Protein AF-A0A0S7EUM2-F1 (afdb_monomer_lite)

pLDDT: mean 89.75, std 7.65, range [54.56, 96.75]

InterPro domains:
  IPR014853 VWF/SSPO/Zonadhesin-like, cysteine-rich domain [PF08742] (2-26)
  IPR058753 Otogelin-like/Mucin, TIL domain [PF25962] (38-94)

Secondary structure (DSSP, 8-state):
-HHHHHHHHHHHTT------BTTBS---GGGGSPTT---EEEETT--PPPPBSS-TT----TTTTT--EEEE---TTS-EEETTTTEEE-GGGS------

Organism: NCBI:txid188132

Structure (mmCIF, N/CA/C/O backbone):
data_AF-A0A0S7EUM2-F1
#
_entry.id   AF-A0A0S7EUM2-F1
#
loop_
_atom_site.group_PDB
_atom_site.id
_atom_site.type_symbol
_atom_site.label_atom_id
_atom_site.label_alt_id
_atom_site.label_comp_id
_atom_site.label_asym_id
_atom_site.label_entity_id
_atom_site.label_seq_id
_atom_site.pdbx_PDB_ins_code
_atom_site.Cartn_x
_atom_site.Cartn_y
_atom_site.Cartn_z
_atom_site.occupancy
_atom_site.B_iso_or_equiv
_atom_site.auth_seq_id
_atom_site.auth_comp_id
_atom_site.auth_asym_id
_atom_site.auth_atom_id
_atom_site.pdbx_PDB_model_num
ATOM 1 N N . THR A 1 1 ? 11.723 -12.542 -7.781 1.00 78.25 1 THR A N 1
ATOM 2 C CA . THR A 1 1 ? 12.296 -11.230 -7.399 1.00 78.25 1 THR A CA 1
ATOM 3 C C . THR A 1 1 ? 12.831 -10.442 -8.590 1.00 78.25 1 THR A C 1
ATOM 5 O O . THR A 1 1 ? 12.601 -9.244 -8.612 1.00 78.25 1 THR A O 1
ATOM 8 N N . ALA A 1 2 ? 13.440 -11.055 -9.615 1.00 94.69 2 ALA A N 1
ATOM 9 C CA . ALA A 1 2 ? 13.916 -10.328 -10.808 1.00 94.69 2 ALA A CA 1
ATOM 10 C C . ALA A 1 2 ? 12.822 -9.529 -11.558 1.00 94.69 2 ALA A C 1
ATOM 12 O O . ALA A 1 2 ? 12.984 -8.335 -11.789 1.00 94.69 2 ALA A O 1
ATOM 13 N N . VAL A 1 3 ? 11.677 -10.152 -11.871 1.00 95.31 3 VAL A N 1
ATOM 14 C CA . VAL A 1 3 ? 10.563 -9.484 -12.582 1.00 95.31 3 VAL A CA 1
ATOM 15 C C . VAL A 1 3 ? 9.980 -8.323 -11.770 1.00 95.31 3 VAL A C 1
ATOM 17 O O . VAL A 1 3 ? 9.738 -7.254 -12.315 1.00 95.31 3 VAL A O 1
ATOM 20 N N . ALA A 1 4 ? 9.836 -8.497 -10.453 1.00 94.25 4 ALA A N 1
ATOM 21 C CA . ALA A 1 4 ? 9.357 -7.447 -9.552 1.00 94.25 4 ALA A CA 1
ATOM 22 C C . ALA A 1 4 ? 10.306 -6.234 -9.511 1.00 94.25 4 ALA A C 1
ATOM 24 O O . ALA A 1 4 ? 9.853 -5.093 -9.487 1.00 94.25 4 ALA A O 1
ATOM 25 N N . ALA A 1 5 ? 11.626 -6.459 -9.546 1.00 94.25 5 ALA A N 1
ATOM 26 C CA . ALA A 1 5 ? 12.606 -5.374 -9.599 1.00 94.25 5 ALA A CA 1
ATOM 27 C C . ALA A 1 5 ? 12.512 -4.577 -10.911 1.00 94.25 5 ALA A C 1
ATOM 29 O O . ALA A 1 5 ? 12.555 -3.347 -10.887 1.00 94.25 5 ALA A O 1
ATOM 30 N N . TYR A 1 6 ? 12.318 -5.265 -12.040 1.00 95.00 6 TYR A N 1
ATOM 31 C CA . TYR A 1 6 ? 12.067 -4.616 -13.328 1.00 95.00 6 TYR A CA 1
ATOM 32 C C . TYR A 1 6 ? 10.752 -3.821 -13.319 1.00 95.00 6 TYR A C 1
ATOM 34 O O . TYR A 1 6 ? 10.748 -2.640 -13.657 1.00 95.00 6 TYR A O 1
ATOM 42 N N . ALA A 1 7 ? 9.659 -4.422 -12.837 1.00 95.69 7 ALA A N 1
ATOM 43 C CA . ALA A 1 7 ? 8.364 -3.753 -12.715 1.00 95.69 7 ALA A CA 1
ATOM 44 C C . ALA A 1 7 ? 8.434 -2.499 -11.822 1.00 95.69 7 ALA A C 1
ATOM 46 O O . ALA A 1 7 ? 7.856 -1.469 -12.165 1.00 95.69 7 ALA A O 1
ATOM 47 N N . LYS A 1 8 ? 9.209 -2.539 -10.727 1.00 93.25 8 LYS A N 1
ATOM 48 C CA . LYS A 1 8 ? 9.479 -1.368 -9.876 1.00 93.25 8 LYS A CA 1
ATOM 49 C C . LYS A 1 8 ? 10.174 -0.240 -10.644 1.00 93.25 8 LYS A C 1
ATOM 51 O O . LYS A 1 8 ? 9.795 0.923 -10.493 1.00 93.25 8 LYS A O 1
ATOM 56 N N . ALA A 1 9 ? 11.181 -0.566 -11.454 1.00 93.75 9 ALA A N 1
ATOM 57 C CA . ALA A 1 9 ? 11.878 0.422 -12.274 1.00 93.75 9 ALA A CA 1
ATOM 58 C C . ALA A 1 9 ? 10.930 1.065 -13.301 1.00 93.75 9 ALA A C 1
ATOM 60 O O . ALA A 1 9 ? 10.907 2.288 -13.424 1.00 93.75 9 ALA A O 1
ATOM 61 N N . CYS A 1 10 ? 10.085 0.266 -13.961 1.00 94.75 10 CYS A N 1
ATOM 62 C CA . CYS A 1 10 ? 9.055 0.769 -14.872 1.00 94.75 10 CYS A CA 1
ATOM 63 C C . CYS A 1 10 ? 8.046 1.680 -14.161 1.00 94.75 10 CYS A C 1
ATOM 65 O O . CYS A 1 10 ? 7.800 2.787 -14.636 1.00 94.75 10 CYS A O 1
ATOM 67 N N . SER A 1 11 ? 7.530 1.265 -12.997 1.00 93.38 11 SER A N 1
ATOM 68 C CA . SER A 1 11 ? 6.586 2.064 -12.200 1.00 93.38 11 SER A CA 1
ATOM 69 C C . SER A 1 11 ? 7.181 3.424 -11.825 1.00 93.38 11 SER A C 1
ATOM 71 O O . SER A 1 11 ? 6.532 4.455 -11.989 1.00 93.38 11 SER A O 1
ATOM 73 N N . THR A 1 12 ? 8.454 3.440 -11.418 1.00 91.38 12 THR A N 1
ATOM 74 C CA . THR A 1 12 ? 9.191 4.671 -11.075 1.00 91.38 12 THR A CA 1
ATOM 75 C C . THR A 1 12 ? 9.394 5.583 -12.293 1.00 91.38 12 THR A C 1
ATOM 77 O O . THR A 1 12 ? 9.429 6.801 -12.154 1.00 91.38 12 THR A O 1
ATOM 80 N N . ALA A 1 13 ? 9.481 5.010 -13.495 1.00 93.19 13 ALA A N 1
ATOM 81 C CA . ALA A 1 13 ? 9.523 5.744 -14.760 1.00 93.19 13 ALA A CA 1
ATOM 82 C C . ALA A 1 13 ? 8.129 6.178 -15.270 1.00 93.19 13 ALA A C 1
ATOM 84 O O . ALA A 1 13 ? 8.023 6.708 -16.374 1.00 93.19 13 ALA A O 1
ATOM 85 N N . GLY A 1 14 ? 7.059 5.947 -14.499 1.00 91.75 14 GLY A N 1
ATOM 86 C CA . GLY A 1 14 ? 5.681 6.288 -14.868 1.00 91.75 14 GLY A CA 1
ATOM 87 C C . GLY A 1 14 ? 4.954 5.220 -15.694 1.00 91.75 14 GLY A C 1
ATOM 88 O O . GLY A 1 14 ? 3.823 5.446 -16.120 1.00 91.75 14 GLY A O 1
ATOM 89 N N . ALA A 1 15 ? 5.564 4.052 -15.908 1.00 94.44 15 ALA A N 1
ATOM 90 C CA . ALA A 1 15 ? 4.971 2.933 -16.635 1.00 94.44 15 ALA A CA 1
ATOM 91 C C . ALA A 1 15 ? 4.502 1.840 -15.664 1.00 94.44 15 ALA A C 1
ATOM 93 O O . ALA A 1 15 ? 5.292 1.034 -15.169 1.00 94.44 15 ALA A O 1
ATOM 94 N N . CYS A 1 16 ? 3.197 1.794 -15.402 1.00 94.88 16 CYS A N 1
ATOM 95 C CA . CYS A 1 16 ? 2.619 0.795 -14.512 1.00 94.88 16 CYS A CA 1
ATOM 96 C C . CYS A 1 16 ? 2.424 -0.558 -15.217 1.00 94.88 16 CYS A C 1
ATOM 98 O O . CYS A 1 16 ? 1.699 -0.644 -16.208 1.00 94.88 16 CYS A O 1
ATOM 100 N N . ILE A 1 17 ? 3.045 -1.624 -14.693 1.00 94.06 17 ILE A N 1
ATOM 101 C CA . ILE A 1 17 ? 2.981 -2.977 -15.265 1.00 94.06 17 ILE A CA 1
ATOM 102 C C . ILE A 1 17 ? 2.343 -3.941 -14.261 1.00 94.06 17 ILE A C 1
ATOM 104 O O . ILE A 1 17 ? 2.946 -4.289 -13.248 1.00 94.06 17 ILE A O 1
ATOM 108 N N . SER A 1 18 ? 1.148 -4.437 -14.586 1.00 95.38 18 SER A N 1
ATOM 109 C CA . SER A 1 18 ? 0.517 -5.548 -13.866 1.00 95.38 18 SER A CA 1
ATOM 110 C C . SER A 1 18 ? 0.932 -6.875 -14.501 1.00 95.38 18 SER A C 1
ATOM 112 O O . SER A 1 18 ? 0.416 -7.261 -15.548 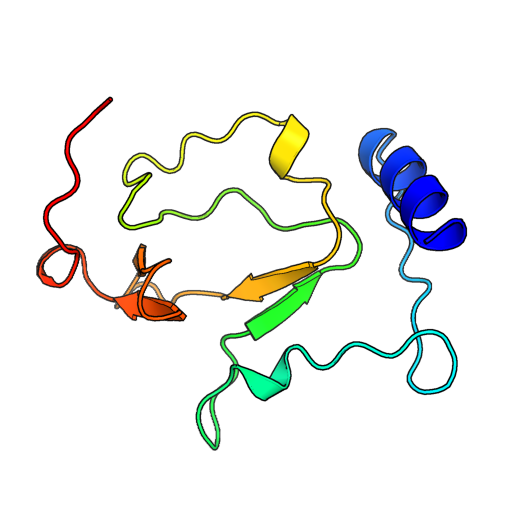1.00 95.38 18 SER A O 1
ATOM 114 N N . TRP A 1 19 ? 1.915 -7.548 -13.900 1.00 95.50 19 TRP A N 1
ATOM 115 C CA . TRP A 1 19 ? 2.542 -8.748 -14.473 1.00 95.50 19 TRP A CA 1
ATOM 116 C C . TRP A 1 19 ? 2.159 -10.054 -13.761 1.00 95.50 19 TRP A C 1
ATOM 118 O O . TRP A 1 19 ? 2.346 -11.139 -14.316 1.00 95.50 19 TRP A O 1
ATOM 128 N N . ARG A 1 20 ? 1.640 -9.973 -12.530 1.00 96.75 20 ARG A N 1
ATOM 129 C CA . ARG A 1 20 ? 1.220 -11.148 -11.756 1.00 96.75 20 ARG A CA 1
ATOM 130 C C . ARG A 1 20 ? -0.089 -11.715 -12.279 1.00 96.75 20 ARG A C 1
ATOM 132 O O . ARG A 1 20 ? -0.985 -10.984 -12.690 1.00 96.75 20 ARG A O 1
ATOM 139 N N . THR A 1 21 ? -0.223 -13.033 -12.195 1.00 95.88 21 THR A N 1
ATOM 140 C CA . THR A 1 21 ? -1.474 -13.749 -12.483 1.00 95.88 21 THR A CA 1
ATOM 141 C C . THR A 1 21 ? -1.655 -14.895 -11.483 1.00 95.88 21 THR A C 1
ATOM 143 O O . THR A 1 21 ? -0.687 -15.275 -10.821 1.00 95.88 21 THR A O 1
ATOM 146 N N . PRO A 1 22 ? -2.840 -15.530 -11.393 1.00 95.69 22 PRO A N 1
ATOM 147 C CA . PRO A 1 22 ? -3.033 -16.687 -10.511 1.00 95.69 22 PRO A CA 1
ATOM 148 C C . PRO A 1 22 ? -2.063 -17.852 -10.772 1.00 95.69 22 PRO A C 1
ATOM 150 O O . PRO A 1 22 ? -1.805 -18.650 -9.878 1.00 95.69 22 PRO A O 1
ATOM 153 N N . LYS A 1 23 ? -1.510 -17.949 -11.990 1.00 96.31 23 LYS A N 1
ATOM 154 C CA . LYS A 1 23 ? -0.544 -18.989 -12.383 1.00 96.31 23 LYS A CA 1
ATOM 155 C C . LYS A 1 23 ? 0.914 -18.521 -12.332 1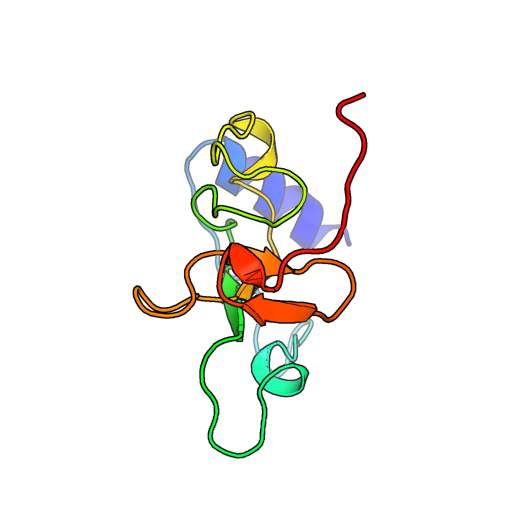.00 96.31 23 LYS A C 1
ATOM 157 O O . LYS A 1 23 ? 1.811 -19.356 -12.322 1.00 96.31 23 LYS A O 1
ATOM 162 N N . LEU A 1 24 ? 1.160 -17.209 -12.317 1.00 94.94 24 LEU A N 1
ATOM 163 C CA . LEU A 1 24 ? 2.497 -16.615 -12.355 1.00 94.94 24 LEU A CA 1
ATOM 164 C C . LEU A 1 24 ? 2.684 -15.670 -11.171 1.00 94.94 24 LEU A C 1
ATOM 166 O O . LEU A 1 24 ? 2.167 -14.553 -11.176 1.00 94.94 24 LEU A O 1
ATOM 170 N N . CYS A 1 25 ? 3.463 -16.122 -10.186 1.00 95.88 25 CYS A N 1
ATOM 171 C CA . CYS A 1 25 ? 3.760 -15.386 -8.955 1.00 95.88 25 CYS A CA 1
ATOM 172 C C . CYS A 1 25 ? 2.494 -14.801 -8.289 1.00 95.88 25 CYS A C 1
ATOM 174 O O . CYS A 1 25 ? 2.411 -13.575 -8.141 1.00 95.88 25 CYS A O 1
ATOM 176 N N . PRO A 1 26 ? 1.522 -15.646 -7.893 1.00 95.56 26 PRO A N 1
ATOM 177 C CA . PRO A 1 26 ? 0.276 -15.181 -7.291 1.00 95.56 26 PRO A CA 1
ATOM 178 C C . PRO A 1 26 ? 0.531 -14.374 -6.013 1.00 95.56 26 PRO A C 1
ATOM 180 O O . PRO A 1 26 ? 1.548 -14.544 -5.335 1.00 95.56 26 PRO A O 1
ATOM 183 N N . ILE A 1 27 ? -0.405 -13.483 -5.701 1.00 94.50 27 ILE A N 1
ATOM 184 C CA . ILE A 1 27 ? -0.426 -12.677 -4.481 1.00 94.50 27 ILE A CA 1
ATOM 185 C C . ILE A 1 27 ? -1.847 -12.698 -3.915 1.00 94.50 27 ILE A C 1
ATOM 187 O O . ILE A 1 27 ? -2.810 -12.627 -4.675 1.00 94.50 27 ILE A O 1
ATOM 191 N N . PHE A 1 28 ? -1.964 -12.812 -2.594 1.00 94.06 28 PHE A N 1
ATOM 192 C CA . PHE A 1 28 ? -3.233 -13.015 -1.890 1.00 94.06 28 PHE A CA 1
ATOM 193 C C . PHE A 1 28 ? -3.481 -11.851 -0.929 1.00 94.06 28 PHE A C 1
ATOM 195 O O . PHE A 1 28 ? -3.294 -11.970 0.277 1.00 94.06 28 PHE A O 1
ATOM 202 N N . CYS A 1 29 ? -3.817 -10.678 -1.472 1.00 94.88 29 CYS A N 1
ATOM 203 C CA . CYS A 1 29 ? -4.091 -9.495 -0.646 1.00 94.88 29 CYS A CA 1
ATOM 204 C C . CYS A 1 29 ? -5.432 -9.587 0.094 1.00 94.88 29 CYS A C 1
ATOM 206 O O . CYS A 1 29 ? -5.615 -8.949 1.123 1.00 94.88 29 CYS A O 1
ATOM 208 N N . ASP A 1 30 ? -6.351 -10.399 -0.419 1.00 92.00 30 ASP A N 1
ATOM 209 C CA . ASP A 1 30 ? -7.644 -10.697 0.187 1.00 92.00 30 ASP A CA 1
ATOM 210 C C . ASP A 1 30 ? -7.537 -11.467 1.506 1.00 92.00 30 ASP A C 1
ATOM 212 O O . ASP A 1 30 ? -8.449 -11.387 2.320 1.00 92.00 30 ASP A O 1
ATOM 216 N N . TYR A 1 31 ? -6.409 -12.132 1.760 1.00 92.00 31 TYR A N 1
ATOM 217 C CA . TYR A 1 31 ? -6.110 -12.777 3.039 1.00 92.00 31 TYR A CA 1
ATOM 218 C C . TYR A 1 31 ? -6.258 -11.831 4.243 1.00 92.00 31 TYR A C 1
ATOM 220 O O . TYR A 1 31 ? -6.652 -12.257 5.325 1.00 92.00 31 TYR A O 1
ATOM 228 N N . TYR A 1 32 ? -5.957 -10.543 4.058 1.00 90.38 32 TYR A N 1
ATOM 229 C CA . TYR A 1 32 ? -6.051 -9.537 5.116 1.00 90.38 32 TYR A CA 1
ATOM 230 C C . TYR A 1 32 ? -7.468 -8.983 5.306 1.00 90.38 32 TYR A C 1
ATOM 232 O O . TYR A 1 32 ? -7.728 -8.268 6.275 1.00 90.38 32 TYR A O 1
ATOM 240 N N . ASN A 1 33 ? -8.398 -9.295 4.402 1.00 90.69 33 ASN A N 1
ATOM 241 C CA . ASN A 1 33 ? -9.781 -8.879 4.556 1.00 90.69 33 ASN A CA 1
ATOM 242 C C . ASN A 1 33 ? -10.474 -9.718 5.629 1.00 90.69 33 ASN A C 1
ATOM 244 O O . ASN A 1 33 ? -10.353 -10.940 5.685 1.00 90.69 33 ASN A O 1
ATOM 248 N N . SER A 1 34 ? -11.276 -9.050 6.458 1.00 87.44 34 SER A N 1
ATOM 249 C CA . SER A 1 34 ? -12.260 -9.755 7.284 1.00 87.44 34 SER A CA 1
ATOM 250 C C . SER A 1 34 ? -13.262 -10.496 6.384 1.00 87.44 34 SER A C 1
ATOM 252 O O . SER A 1 34 ? -13.440 -10.097 5.232 1.00 87.44 34 SER A O 1
ATOM 254 N N . PRO A 1 35 ? -13.958 -11.542 6.864 1.00 87.75 35 PRO A N 1
ATOM 255 C CA . PRO A 1 35 ? -14.987 -12.218 6.073 1.00 87.75 35 PRO A CA 1
ATOM 256 C C . PRO A 1 35 ? -16.031 -11.224 5.537 1.00 87.75 35 PRO A C 1
ATOM 258 O O . PRO A 1 35 ? -16.679 -10.526 6.313 1.00 87.75 35 PRO A O 1
ATOM 261 N N . GLY A 1 36 ? -16.166 -11.131 4.210 1.00 83.75 36 GLY A N 1
ATOM 262 C CA . GLY A 1 36 ? -17.037 -10.151 3.538 1.00 83.75 36 GLY A CA 1
ATOM 263 C C . GLY A 1 36 ? -16.465 -8.728 3.419 1.00 83.75 36 GLY A C 1
ATOM 264 O O . GLY A 1 36 ? -17.136 -7.846 2.888 1.00 83.75 36 GLY A O 1
ATOM 265 N N . GLY A 1 37 ? -15.241 -8.497 3.893 1.00 85.00 37 GLY A N 1
ATOM 266 C CA . GLY A 1 37 ? -14.500 -7.246 3.762 1.00 85.00 37 GLY A CA 1
ATOM 267 C C . GLY A 1 37 ? -13.813 -7.098 2.402 1.00 85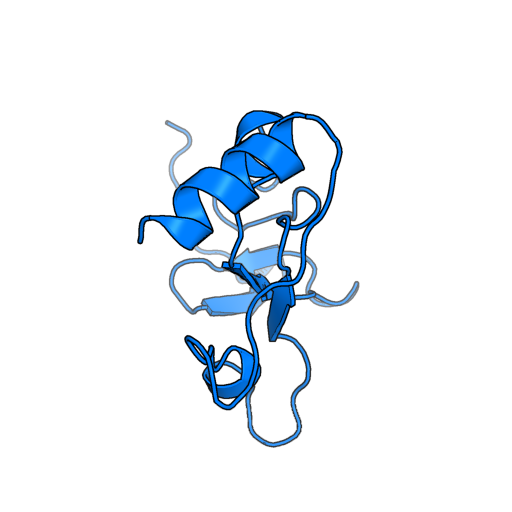.00 37 GLY A C 1
ATOM 268 O O . GLY A 1 37 ? -13.555 -8.074 1.699 1.00 85.00 37 GLY A O 1
ATOM 269 N N . CYS A 1 38 ? -13.510 -5.854 2.040 1.00 87.38 38 CYS A N 1
ATOM 270 C CA . CYS A 1 38 ? -12.924 -5.471 0.754 1.00 87.38 38 CYS A CA 1
ATOM 271 C C . CYS A 1 38 ? -11.995 -4.261 0.953 1.00 87.38 38 CYS A C 1
ATOM 273 O O . CYS A 1 38 ? -12.109 -3.249 0.274 1.00 87.38 38 CYS A O 1
ATOM 275 N N . GLU A 1 39 ? -11.166 -4.310 1.993 1.00 91.50 39 GLU A N 1
ATOM 276 C CA . GLU A 1 39 ? -10.280 -3.204 2.363 1.00 91.50 39 GLU A CA 1
ATOM 277 C C . GLU A 1 39 ? -8.925 -3.362 1.672 1.00 91.50 39 GLU A C 1
ATOM 279 O O . GLU A 1 39 ? -8.390 -2.411 1.114 1.00 91.50 39 GLU A O 1
ATOM 284 N N . TRP A 1 40 ? -8.373 -4.570 1.662 1.00 94.38 40 TRP A N 1
ATOM 285 C CA . TRP A 1 40 ? -7.055 -4.869 1.132 1.00 94.38 40 TRP A CA 1
ATOM 286 C C . TRP A 1 40 ? -7.097 -5.246 -0.339 1.00 94.38 40 TRP A C 1
ATOM 288 O O . TRP A 1 40 ? -7.772 -6.194 -0.751 1.00 94.38 40 TRP A O 1
ATOM 298 N N . HIS A 1 41 ? -6.295 -4.532 -1.124 1.00 94.12 41 HIS A N 1
ATOM 299 C CA . HIS A 1 41 ? -6.212 -4.716 -2.563 1.00 94.12 41 HIS A CA 1
ATOM 300 C C . HIS A 1 41 ? -4.773 -4.781 -3.046 1.00 94.12 41 HIS A C 1
ATOM 302 O O . HIS A 1 41 ? -3.894 -4.063 -2.570 1.00 94.12 41 HIS A O 1
ATOM 308 N N . TYR A 1 42 ? -4.551 -5.611 -4.062 1.00 95.31 42 TYR A N 1
ATOM 309 C CA . TYR A 1 42 ? -3.297 -5.613 -4.798 1.00 95.31 42 TYR A CA 1
ATOM 310 C C . TYR A 1 42 ? -3.161 -4.327 -5.615 1.00 95.31 42 TYR A C 1
ATOM 312 O O . TYR A 1 42 ? -4.051 -3.973 -6.393 1.00 95.31 42 TYR A O 1
ATOM 320 N N . LYS A 1 43 ? -2.025 -3.648 -5.459 1.00 95.44 43 LYS A N 1
ATOM 321 C CA . LYS A 1 43 ? -1.630 -2.498 -6.267 1.00 95.44 43 LYS A CA 1
ATOM 322 C C . LYS A 1 43 ? -0.282 -2.804 -6.934 1.00 95.44 43 LYS A C 1
ATOM 324 O O . LYS A 1 43 ? 0.748 -2.794 -6.255 1.00 95.44 43 LYS A O 1
ATOM 329 N N . PRO A 1 44 ? -0.256 -3.059 -8.257 1.00 95.00 44 PRO A N 1
ATOM 330 C CA . PRO A 1 44 ? 0.958 -3.475 -8.968 1.00 95.00 44 PRO A CA 1
ATOM 331 C C . PRO A 1 44 ? 2.050 -2.399 -8.990 1.00 95.00 44 PRO A C 1
ATOM 333 O O . PRO A 1 44 ? 3.216 -2.700 -9.219 1.00 95.00 44 PRO A O 1
ATOM 336 N N . CYS A 1 45 ? 1.669 -1.145 -8.756 1.00 93.69 45 CYS A N 1
ATOM 337 C CA . CYS A 1 45 ? 2.526 0.024 -8.922 1.00 93.69 45 CYS A CA 1
ATOM 338 C C . CYS A 1 45 ? 2.526 0.919 -7.682 1.00 93.69 45 CYS A C 1
ATOM 340 O O . CYS A 1 45 ? 2.984 2.049 -7.770 1.00 93.69 45 CYS A O 1
ATOM 342 N N . GLY A 1 46 ? 2.021 0.407 -6.556 1.00 91.56 46 GLY A N 1
ATOM 343 C CA . GLY A 1 46 ? 1.837 1.146 -5.313 1.00 91.56 46 GLY A CA 1
ATOM 344 C C . GLY A 1 46 ? 0.518 1.894 -5.212 1.00 91.56 46 GLY A C 1
ATOM 345 O O . GLY A 1 46 ? -0.336 1.832 -6.100 1.00 91.56 46 GLY A O 1
ATOM 346 N N . ALA A 1 47 ? 0.332 2.523 -4.060 1.00 89.62 47 ALA A N 1
ATOM 347 C CA . ALA A 1 47 ? -0.848 3.293 -3.713 1.00 89.62 47 ALA A CA 1
ATOM 348 C C . ALA A 1 47 ? -0.455 4.733 -3.387 1.00 89.62 47 ALA A C 1
ATOM 350 O O . ALA A 1 47 ? 0.690 5.016 -3.015 1.00 89.62 47 ALA A O 1
ATOM 351 N N . ASP A 1 48 ? -1.435 5.626 -3.490 1.00 86.31 48 ASP A N 1
ATOM 352 C CA . ASP A 1 48 ? -1.299 6.980 -2.975 1.00 86.31 48 ASP A CA 1
ATOM 353 C C . ASP A 1 48 ? -0.985 6.952 -1.477 1.00 86.31 48 ASP A C 1
ATOM 355 O O . ASP A 1 48 ? -1.350 6.017 -0.756 1.00 86.31 48 ASP A O 1
ATOM 359 N N . CYS A 1 49 ? -0.286 7.987 -1.009 1.00 86.19 49 CYS A N 1
ATOM 360 C CA . CYS A 1 49 ? 0.053 8.105 0.402 1.00 86.19 49 CYS A CA 1
ATOM 361 C C . CYS A 1 49 ? -1.227 8.125 1.243 1.00 86.19 49 CYS A C 1
ATOM 363 O O . CYS A 1 49 ? -2.050 9.035 1.129 1.00 86.19 49 CYS A O 1
ATOM 365 N N . MET A 1 50 ? -1.384 7.109 2.086 1.00 88.50 50 MET A N 1
ATOM 366 C CA . MET A 1 50 ? -2.476 7.024 3.043 1.00 88.50 50 MET A CA 1
ATOM 367 C C . MET A 1 50 ? -2.048 7.595 4.388 1.00 88.50 50 MET A C 1
ATOM 369 O O . MET A 1 50 ? -0.866 7.595 4.736 1.00 88.50 50 MET A O 1
ATOM 373 N N . LYS A 1 51 ? -3.030 8.049 5.162 1.00 91.69 51 LYS A N 1
ATOM 374 C CA . LYS A 1 51 ? -2.804 8.398 6.559 1.00 91.69 51 LYS A CA 1
ATOM 375 C C . LYS A 1 51 ? -2.676 7.121 7.366 1.00 91.69 51 LYS A C 1
ATOM 377 O O . LYS A 1 51 ? -3.517 6.227 7.259 1.00 91.69 51 LYS A O 1
ATOM 382 N N . THR A 1 52 ? -1.647 7.060 8.187 1.00 92.62 52 THR A N 1
ATOM 383 C CA . THR A 1 52 ? -1.451 5.957 9.121 1.00 92.62 52 THR A CA 1
ATOM 384 C C . THR A 1 52 ? -1.384 6.495 10.541 1.00 92.62 52 THR A C 1
ATOM 386 O O . THR A 1 52 ? -1.261 7.708 10.732 1.00 92.62 52 THR A O 1
ATOM 389 N N . CYS A 1 53 ? -1.483 5.628 11.545 1.00 93.00 53 CYS A N 1
ATOM 390 C CA . CYS A 1 53 ? -1.359 6.085 12.925 1.00 93.00 53 CYS A CA 1
ATOM 391 C C . CYS A 1 53 ? 0.055 6.616 13.227 1.00 93.00 53 CYS A C 1
ATOM 393 O O . CYS A 1 53 ? 0.190 7.548 14.018 1.00 93.00 53 CYS A O 1
ATOM 395 N N . ARG A 1 54 ? 1.092 6.108 12.540 1.00 90.75 54 ARG A N 1
ATOM 396 C CA . ARG A 1 54 ? 2.470 6.632 12.640 1.00 90.75 54 ARG A CA 1
ATOM 397 C C . ARG A 1 54 ? 2.759 7.814 11.711 1.00 90.75 54 ARG A C 1
ATOM 399 O O . ARG A 1 54 ? 3.724 8.536 11.931 1.00 90.75 54 ARG A O 1
ATOM 406 N N . ASN A 1 55 ? 1.942 8.028 10.678 1.00 90.25 55 ASN A N 1
ATOM 407 C CA . ASN A 1 55 ? 2.024 9.182 9.779 1.00 90.25 55 ASN A CA 1
ATOM 408 C C . ASN A 1 55 ? 0.645 9.845 9.604 1.00 90.25 55 ASN A C 1
ATOM 410 O O . ASN A 1 55 ? 0.003 9.707 8.551 1.00 90.25 55 ASN A O 1
ATOM 414 N N . PRO A 1 56 ? 0.183 10.603 10.614 1.00 89.19 56 PRO A N 1
ATOM 415 C CA . PRO A 1 56 ? -1.152 11.204 10.614 1.00 89.19 56 PRO A CA 1
ATOM 416 C C . PRO A 1 56 ? -1.313 12.278 9.537 1.00 89.19 56 PRO A C 1
ATOM 418 O O . PRO A 1 56 ? -2.392 12.470 8.965 1.00 89.19 56 PRO A O 1
ATOM 421 N N . SER A 1 57 ? -0.212 12.971 9.245 1.00 86.44 57 SER A N 1
ATOM 422 C CA . SER A 1 57 ? -0.124 14.021 8.234 1.00 86.44 57 SER A CA 1
ATOM 423 C C . SER A 1 57 ? -0.312 13.483 6.816 1.00 86.44 57 SER A C 1
ATOM 425 O O . SER A 1 57 ? -0.643 14.257 5.920 1.00 86.44 57 SER A O 1
ATOM 427 N N . GLY A 1 58 ? -0.113 12.176 6.592 1.00 85.06 58 GLY A N 1
ATOM 428 C CA . GLY A 1 58 ? -0.140 11.590 5.251 1.00 85.06 58 GLY A CA 1
ATOM 429 C C . GLY A 1 58 ? 0.920 12.212 4.338 1.00 85.06 58 GLY A C 1
ATOM 430 O O . GLY A 1 58 ? 0.689 12.394 3.144 1.00 85.06 58 GLY A O 1
ATOM 431 N N . SER A 1 59 ? 2.068 12.598 4.904 1.00 84.81 59 SER A N 1
ATOM 432 C CA . SER A 1 59 ? 3.192 13.132 4.138 1.00 84.81 59 SER A CA 1
ATOM 433 C C . SER A 1 59 ? 4.152 11.989 3.838 1.00 84.81 59 SER A C 1
ATOM 435 O O . SER A 1 59 ? 4.863 11.523 4.726 1.00 84.81 59 SER A O 1
ATOM 437 N N . CYS A 1 60 ? 4.136 11.482 2.605 1.00 81.44 60 CYS A N 1
ATOM 438 C CA . CYS A 1 60 ? 5.051 10.432 2.162 1.00 81.44 60 CYS A CA 1
ATOM 439 C C . CYS A 1 60 ? 6.037 10.974 1.131 1.00 81.44 60 CYS A C 1
ATOM 441 O O . CYS A 1 60 ? 5.686 11.755 0.244 1.00 81.44 60 CYS A O 1
ATOM 443 N N . THR A 1 61 ? 7.264 10.461 1.164 1.00 77.75 61 THR A N 1
ATOM 444 C CA . THR A 1 61 ? 8.217 10.654 0.071 1.00 77.75 61 THR A CA 1
ATOM 445 C C . THR A 1 61 ? 7.704 9.957 -1.194 1.00 77.75 61 THR A C 1
ATOM 447 O O . THR A 1 61 ? 7.281 8.801 -1.138 1.00 77.75 61 THR A O 1
ATOM 450 N N . LYS A 1 62 ? 7.831 10.605 -2.363 1.00 70.25 62 LYS A N 1
ATOM 451 C CA . LYS A 1 62 ? 7.465 10.033 -3.682 1.00 70.25 62 LYS A CA 1
ATOM 452 C C . LYS A 1 62 ? 8.119 8.676 -3.992 1.00 70.25 62 LYS A C 1
ATOM 454 O O . LYS A 1 62 ? 7.652 7.944 -4.849 1.00 70.25 62 LYS A O 1
ATOM 459 N N . LEU A 1 63 ? 9.197 8.316 -3.297 1.00 65.12 63 LEU A N 1
ATOM 460 C CA . LEU A 1 63 ? 9.845 7.008 -3.432 1.00 65.12 63 LEU A CA 1
ATOM 461 C C . LEU A 1 63 ? 8.978 5.833 -2.947 1.00 65.12 63 LEU A C 1
ATOM 463 O O . LEU A 1 63 ? 9.199 4.705 -3.384 1.00 65.12 63 LEU A O 1
ATOM 467 N N . ILE A 1 64 ? 8.011 6.076 -2.059 1.00 70.50 64 ILE A N 1
ATOM 468 C CA . ILE A 1 64 ? 7.200 5.020 -1.433 1.00 70.50 64 ILE A CA 1
ATOM 469 C C . ILE A 1 64 ? 5.958 4.692 -2.279 1.00 70.50 64 ILE A C 1
ATOM 471 O O . ILE A 1 64 ? 5.473 3.564 -2.253 1.00 70.50 64 ILE A O 1
ATOM 475 N N . THR A 1 65 ? 5.483 5.635 -3.098 1.00 77.19 65 THR A N 1
ATOM 476 C CA . THR A 1 65 ? 4.227 5.503 -3.857 1.00 77.19 65 THR A CA 1
ATOM 477 C C . THR A 1 65 ? 4.315 4.549 -5.047 1.00 77.19 65 THR A C 1
ATOM 479 O O . THR A 1 65 ? 3.283 4.128 -5.548 1.00 77.19 65 THR A O 1
ATOM 482 N N . HIS A 1 66 ? 5.522 4.181 -5.493 1.00 84.88 66 HIS A N 1
ATOM 483 C CA . HIS A 1 66 ? 5.741 3.320 -6.667 1.00 84.88 66 HIS A CA 1
ATOM 484 C C . HIS A 1 66 ? 5.975 1.838 -6.335 1.00 84.88 66 HIS A C 1
ATOM 486 O O . HIS A 1 66 ? 6.354 1.053 -7.214 1.00 84.88 66 HIS A O 1
ATOM 492 N N . LEU A 1 67 ? 5.817 1.448 -5.068 1.00 90.44 67 LEU A N 1
ATOM 493 C CA . LEU A 1 67 ? 6.144 0.107 -4.599 1.00 90.44 67 LEU A CA 1
ATOM 494 C C . LEU A 1 67 ? 4.975 -0.864 -4.803 1.00 90.44 67 LEU A C 1
ATOM 496 O O . LEU A 1 67 ? 3.886 -0.658 -4.295 1.00 90.44 67 LEU A O 1
ATOM 500 N N . GLU A 1 68 ? 5.206 -1.960 -5.518 1.00 94.88 68 GLU A N 1
ATOM 501 C CA . GLU A 1 68 ? 4.222 -3.035 -5.662 1.00 94.88 68 GLU A CA 1
ATOM 502 C C . GLU A 1 68 ? 3.861 -3.665 -4.301 1.00 94.88 68 GLU A C 1
ATOM 504 O O . GLU A 1 68 ? 4.757 -4.049 -3.545 1.00 94.88 68 GLU A O 1
ATOM 509 N N . GLY A 1 69 ? 2.566 -3.857 -4.013 1.00 93.75 69 GLY A N 1
ATOM 510 C CA . GLY A 1 69 ? 2.145 -4.476 -2.752 1.00 93.75 69 GLY A CA 1
ATOM 511 C C . GLY A 1 69 ? 0.637 -4.612 -2.550 1.00 93.75 69 GLY A C 1
ATOM 512 O O . GLY A 1 69 ? -0.164 -4.343 -3.447 1.00 93.75 69 GLY A O 1
ATOM 513 N N . CYS A 1 70 ? 0.261 -5.057 -1.350 1.00 94.62 70 CYS A N 1
ATOM 514 C CA . CYS A 1 70 ? -1.114 -5.046 -0.862 1.00 94.62 70 CYS A CA 1
ATOM 515 C C . CYS A 1 70 ? -1.320 -3.791 -0.018 1.00 94.62 70 CYS A C 1
ATOM 517 O O . CYS A 1 70 ? -0.556 -3.557 0.915 1.00 94.62 70 CYS A O 1
ATOM 519 N N . TYR A 1 71 ? -2.345 -3.011 -0.338 1.00 94.00 71 TYR A N 1
ATOM 520 C CA . TYR A 1 71 ? -2.637 -1.760 0.350 1.00 94.00 71 TYR A CA 1
ATOM 521 C C . TYR A 1 71 ? -4.095 -1.747 0.814 1.00 94.00 71 TYR A C 1
ATOM 523 O O . TYR A 1 71 ? -4.971 -2.123 0.024 1.00 94.00 71 TYR A O 1
ATOM 531 N N . PRO A 1 72 ? -4.367 -1.325 2.060 1.00 93.69 72 PRO A N 1
ATOM 532 C CA . PRO A 1 72 ? -5.721 -1.124 2.542 1.00 93.69 72 PRO A CA 1
ATOM 533 C C . PRO A 1 72 ? -6.318 0.154 1.940 1.00 93.69 72 PRO A C 1
ATOM 535 O O . PRO A 1 72 ? -5.627 1.150 1.720 1.00 93.69 72 PRO A O 1
ATOM 538 N N . GLN A 1 73 ? -7.623 0.139 1.704 1.00 91.69 73 GLN A N 1
ATOM 539 C CA . GLN A 1 73 ? -8.413 1.293 1.311 1.00 91.69 73 GLN A CA 1
ATOM 540 C C . GLN A 1 73 ? -9.353 1.656 2.460 1.00 91.69 73 GLN A C 1
ATOM 542 O O . GLN A 1 73 ? -10.473 1.157 2.564 1.00 91.69 73 GLN A O 1
ATOM 547 N N . CYS A 1 74 ? -8.869 2.531 3.338 1.00 91.44 74 CYS A N 1
ATOM 548 C CA . CYS A 1 74 ? -9.620 2.976 4.501 1.00 91.44 74 CYS A CA 1
ATOM 549 C C . CYS A 1 74 ? -10.784 3.905 4.120 1.00 91.44 74 CYS A C 1
ATOM 551 O O . CYS A 1 74 ? -10.681 4.746 3.227 1.00 91.44 74 CYS A O 1
ATOM 553 N N . SER A 1 75 ? -11.913 3.743 4.811 1.00 91.50 75 SER A N 1
ATOM 554 C CA . SER A 1 75 ? -13.115 4.559 4.605 1.00 91.50 75 SER A CA 1
ATOM 555 C C . SER A 1 75 ? 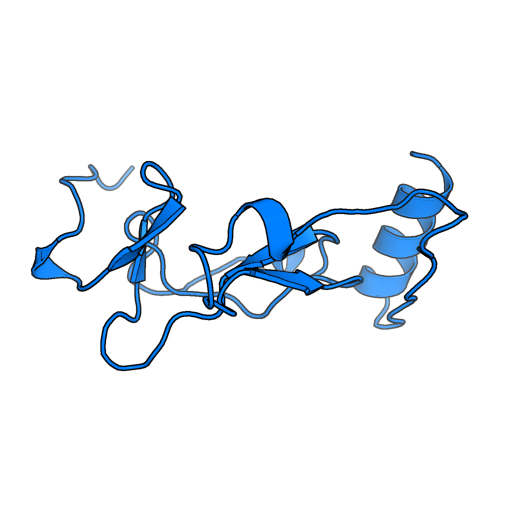-13.006 5.921 5.295 1.00 91.50 75 SER A C 1
ATOM 557 O O . SER A 1 75 ? -12.245 6.095 6.244 1.00 91.50 75 SER A O 1
ATOM 559 N N . HIS A 1 76 ? -13.839 6.885 4.896 1.00 89.56 76 HIS A N 1
ATOM 560 C CA . HIS A 1 76 ? -13.885 8.204 5.544 1.00 89.56 76 HIS A CA 1
ATOM 561 C C . HIS A 1 76 ? -14.237 8.147 7.039 1.00 89.56 76 HIS A C 1
ATOM 563 O O . HIS A 1 76 ? -13.832 9.025 7.793 1.00 89.56 76 HIS A O 1
ATOM 569 N N . THR A 1 77 ? -14.968 7.116 7.476 1.00 90.88 77 THR A N 1
ATOM 570 C CA . THR A 1 77 ? -15.343 6.913 8.884 1.00 90.88 77 THR A CA 1
ATOM 571 C C . THR A 1 77 ? -14.242 6.309 9.745 1.00 90.88 77 THR A C 1
ATOM 573 O O . THR A 1 77 ? -14.406 6.282 10.958 1.00 90.88 77 THR A O 1
ATOM 576 N N . LYS A 1 78 ? -13.192 5.750 9.131 1.00 93.44 78 LYS A N 1
ATOM 577 C CA . LYS A 1 78 ? -12.015 5.173 9.794 1.00 93.44 78 LYS A CA 1
ATOM 578 C C . LYS A 1 78 ? -10.785 5.417 8.912 1.00 93.44 78 LYS A C 1
ATOM 580 O O . LYS A 1 78 ? -10.326 4.484 8.258 1.00 93.44 78 LYS A O 1
ATOM 585 N N . PRO A 1 79 ? -10.321 6.671 8.791 1.00 93.06 79 PRO A N 1
ATOM 586 C CA . PRO A 1 79 ? -9.408 7.068 7.721 1.00 93.06 79 PRO A CA 1
ATOM 587 C C . PRO A 1 79 ? -7.931 6.755 7.994 1.00 93.06 79 PRO A C 1
ATOM 589 O O . PRO A 1 79 ? -7.114 6.961 7.099 1.00 93.06 79 PRO A O 1
ATOM 592 N N . PHE A 1 80 ? -7.577 6.299 9.198 1.00 93.62 80 PHE A N 1
ATOM 593 C CA . PHE A 1 80 ? -6.196 6.001 9.571 1.00 93.62 80 PHE A CA 1
ATOM 594 C C . PHE A 1 80 ? -5.953 4.502 9.509 1.00 93.62 80 PHE A C 1
ATOM 596 O O . PHE A 1 80 ? -6.722 3.719 10.065 1.00 93.62 80 PHE A O 1
ATOM 603 N N . PHE A 1 81 ? -4.880 4.101 8.840 1.00 93.94 81 PHE A N 1
ATOM 604 C CA . PHE A 1 81 ? -4.411 2.728 8.899 1.00 93.94 81 PHE A CA 1
ATOM 605 C C . PHE A 1 81 ? -3.502 2.534 10.116 1.00 93.94 81 PHE A C 1
ATOM 607 O O . PHE A 1 81 ? -2.487 3.214 10.238 1.00 93.94 81 PHE A O 1
ATOM 614 N N . ASP A 1 82 ? -3.868 1.619 11.006 1.00 93.50 82 ASP A N 1
ATOM 615 C CA . ASP A 1 82 ? -3.021 1.174 12.108 1.00 93.50 82 ASP A CA 1
ATOM 616 C C . ASP A 1 82 ? -2.104 0.052 11.608 1.00 93.50 82 ASP A C 1
ATOM 618 O O . ASP A 1 82 ? -2.552 -1.060 11.300 1.00 93.50 82 ASP A O 1
ATOM 622 N N . GLU A 1 83 ? -0.813 0.365 11.504 1.00 92.44 83 GLU A N 1
ATOM 623 C CA . GLU A 1 83 ? 0.202 -0.554 10.995 1.00 92.44 83 GLU A CA 1
ATOM 624 C C . GLU A 1 83 ? 0.458 -1.760 11.907 1.00 92.44 83 GLU A C 1
ATOM 626 O O . GLU A 1 83 ? 0.902 -2.797 11.411 1.00 92.44 83 GLU A O 1
ATOM 631 N N . ASP A 1 84 ? 0.177 -1.648 13.208 1.00 90.81 84 ASP A N 1
ATOM 632 C CA . ASP A 1 84 ? 0.427 -2.708 14.186 1.00 90.81 84 ASP A CA 1
ATOM 633 C C . ASP A 1 84 ? -0.725 -3.719 14.215 1.00 90.81 84 ASP A C 1
ATOM 635 O O . ASP A 1 84 ? -0.498 -4.932 14.269 1.00 90.81 84 ASP A O 1
ATOM 639 N N . THR A 1 85 ? -1.971 -3.242 14.134 1.00 90.94 85 THR A N 1
ATOM 640 C CA . THR A 1 85 ? -3.157 -4.120 14.114 1.00 90.94 85 THR A CA 1
ATOM 641 C C . THR A 1 85 ? -3.613 -4.516 12.711 1.00 90.94 85 THR A C 1
ATOM 643 O O . THR A 1 85 ? -4.477 -5.389 12.576 1.00 90.94 85 THR A O 1
ATOM 646 N N . MET A 1 86 ? -3.030 -3.908 11.672 1.00 90.81 86 MET A N 1
ATOM 647 C CA . MET A 1 86 ? -3.384 -4.086 10.261 1.00 90.81 86 MET A CA 1
ATOM 648 C C . MET A 1 86 ? -4.856 -3.766 9.951 1.00 90.81 86 MET A C 1
ATOM 650 O O . MET A 1 86 ? -5.494 -4.449 9.142 1.00 90.81 86 MET A O 1
ATOM 654 N N . LYS A 1 87 ? -5.412 -2.724 10.581 1.00 91.56 87 LYS A N 1
ATOM 655 C CA . LYS A 1 87 ? -6.823 -2.328 10.434 1.00 91.56 87 LYS A CA 1
ATOM 656 C C . LYS A 1 87 ? -6.988 -0.834 10.203 1.00 91.56 87 LYS A C 1
ATOM 658 O O . LYS A 1 87 ? -6.211 -0.020 10.685 1.00 91.56 87 LYS A O 1
ATOM 663 N N . CYS A 1 88 ? -8.061 -0.474 9.509 1.00 92.50 88 CYS A N 1
ATOM 664 C CA . CYS A 1 88 ? -8.505 0.910 9.433 1.00 92.50 88 CYS A CA 1
ATOM 665 C C . CYS A 1 88 ? -9.249 1.292 10.719 1.00 92.50 88 CYS A C 1
ATOM 667 O O . CYS A 1 88 ? -10.211 0.624 11.121 1.00 92.50 88 CYS A O 1
ATOM 669 N N . VAL A 1 89 ? -8.818 2.376 11.353 1.00 94.31 89 VAL A N 1
ATOM 670 C CA . VAL A 1 89 ? -9.318 2.868 12.638 1.00 94.31 89 VAL A CA 1
ATOM 671 C C . VAL A 1 89 ? -9.591 4.374 12.588 1.00 94.31 89 VAL A C 1
ATOM 673 O O . VAL A 1 89 ? -9.242 5.073 11.631 1.00 94.31 89 VAL A O 1
ATOM 676 N N . ASN A 1 90 ? -10.277 4.877 13.613 1.00 95.00 90 ASN A N 1
ATOM 677 C CA . ASN A 1 90 ? -10.358 6.316 13.855 1.00 95.00 90 ASN A CA 1
ATOM 678 C C . ASN A 1 90 ? -9.118 6.829 14.581 1.00 95.00 90 ASN A C 1
ATOM 680 O O . ASN A 1 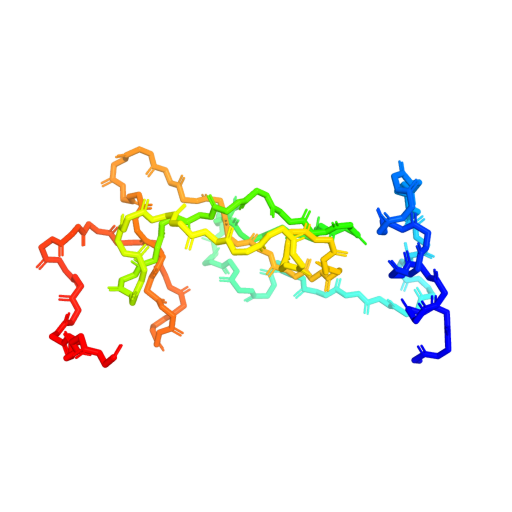90 ? -8.420 6.060 15.232 1.00 95.00 90 ASN A O 1
ATOM 684 N N . TRP A 1 91 ? -8.893 8.142 14.506 1.00 90.75 91 TRP A N 1
ATOM 685 C CA . TRP A 1 91 ? -7.769 8.791 15.183 1.00 90.75 91 TRP A CA 1
ATOM 686 C C . TRP A 1 91 ? -7.734 8.488 16.685 1.00 90.75 91 TRP A C 1
ATOM 688 O O . TRP A 1 91 ? -6.695 8.119 17.214 1.00 90.75 91 TRP A O 1
ATOM 698 N N . ASP A 1 92 ? -8.893 8.531 17.346 1.00 91.31 92 ASP A N 1
ATOM 699 C CA . ASP A 1 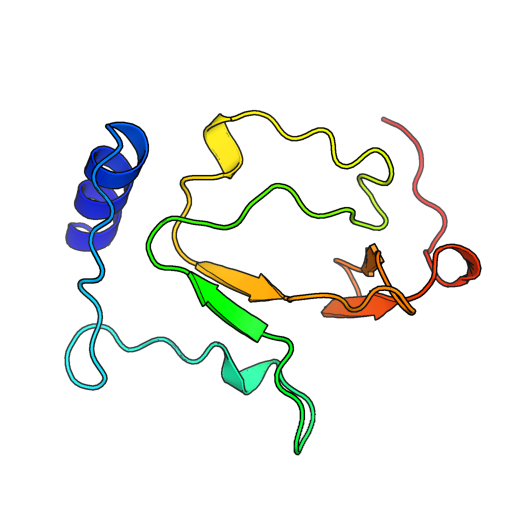92 ? -9.023 8.263 18.787 1.00 91.31 92 ASP A CA 1
ATOM 700 C C . ASP A 1 92 ? -8.669 6.818 19.182 1.00 91.31 92 ASP A C 1
ATOM 702 O O . ASP A 1 92 ? -8.558 6.498 20.363 1.00 91.31 92 ASP A O 1
ATOM 706 N N . GLN A 1 93 ? -8.546 5.928 18.195 1.00 92.25 93 GLN A N 1
ATOM 707 C CA . GLN A 1 93 ? -8.193 4.522 18.369 1.00 92.25 93 GLN A CA 1
ATOM 708 C C . GLN A 1 93 ? -6.744 4.228 17.962 1.00 92.25 93 GLN A C 1
ATOM 710 O O . GLN A 1 93 ? -6.311 3.085 18.101 1.00 92.25 93 GLN A O 1
ATOM 715 N N . CYS A 1 94 ? -6.005 5.222 17.458 1.00 91.56 94 CYS A N 1
ATOM 716 C CA . CYS A 1 94 ? -4.572 5.087 17.245 1.00 91.56 94 CYS A CA 1
ATOM 717 C C . CYS A 1 94 ? -3.844 4.977 18.594 1.00 91.56 94 CYS A C 1
ATOM 719 O O . CYS A 1 94 ? -4.233 5.594 19.587 1.00 91.56 94 CYS A O 1
ATOM 721 N N . GLY A 1 95 ? -2.775 4.178 18.625 1.00 84.06 95 GLY A N 1
ATOM 722 C CA . GLY A 1 95 ? -1.885 4.092 19.781 1.00 84.06 95 GLY A CA 1
ATOM 723 C C . GLY A 1 95 ? -1.066 5.368 20.000 1.00 84.06 95 GLY A C 1
ATOM 724 O O . GLY A 1 95 ? -1.032 6.268 19.161 1.00 84.06 95 GLY A O 1
ATOM 725 N N . CYS A 1 96 ? -0.364 5.435 21.131 1.00 82.88 96 CYS A N 1
ATOM 726 C CA . CYS A 1 96 ? 0.634 6.476 21.360 1.00 82.88 96 CYS A CA 1
ATOM 727 C C . CYS A 1 96 ? 1.905 6.145 20.572 1.00 82.88 96 CYS A C 1
ATOM 729 O O . CYS A 1 96 ? 2.581 5.163 20.879 1.00 82.88 96 CYS A O 1
ATOM 731 N N . TYR A 1 97 ? 2.240 6.983 19.594 1.00 77.31 97 TYR A N 1
ATOM 732 C CA . TYR A 1 97 ? 3.505 6.928 18.869 1.00 77.31 97 TYR A CA 1
ATOM 733 C C . TYR A 1 97 ? 4.317 8.173 19.223 1.00 77.31 97 TYR A C 1
ATOM 735 O O . TYR A 1 97 ? 3.802 9.287 19.145 1.00 77.31 97 TYR A O 1
ATOM 743 N N . GLU A 1 98 ? 5.564 7.991 19.656 1.00 70.94 98 GLU A N 1
ATOM 744 C CA . GLU A 1 98 ? 6.476 9.119 19.851 1.00 70.94 98 GLU A CA 1
ATOM 745 C C . GLU A 1 98 ? 6.919 9.645 18.481 1.00 70.94 98 GLU A C 1
ATOM 747 O O . GLU A 1 98 ? 7.331 8.870 17.613 1.00 70.94 98 GLU A O 1
ATOM 752 N N . GLU A 1 99 ? 6.817 10.959 18.274 1.00 60.91 99 GLU A N 1
ATOM 753 C CA . GLU A 1 99 ? 7.394 11.612 17.099 1.00 60.91 99 GLU A CA 1
ATOM 754 C C . GLU A 1 99 ? 8.923 11.505 17.199 1.00 60.91 99 GLU A C 1
ATOM 756 O O . GLU A 1 99 ? 9.524 12.036 18.134 1.00 60.91 99 GLU A O 1
ATOM 761 N N . THR A 1 100 ? 9.542 10.774 16.269 1.00 54.56 100 THR A N 1
ATOM 762 C CA . THR A 1 100 ? 11.007 10.651 16.145 1.00 54.56 100 THR A CA 1
ATOM 763 C C . THR A 1 100 ? 11.523 11.456 14.969 1.00 54.56 100 THR A C 1
ATOM 765 O O . THR A 1 100 ? 10.807 11.535 13.945 1.00 54.56 100 THR A O 1
#

Radius of gyration: 14.92 Å; chains: 1; bounding box: 31×33×38 Å

Sequence (100 aa):
TAVAAYAKACSTAGACISWRTPKLCPIFCDYYNSPGGCEWHYKPCGADCMKTCRNPSGSCTKLITHLEGCYPQCSHTKPFFDEDTMKCVNWDQCGCYEET

Foldseek 3Di:
DVVLVVQLVCLLVVHHDDDDDPVRPDDCQVVLADVVGDFKDWDRQAAQQFAALLRNVSDDDPSRRRHTDIGGHADPQQRYQYPVVRDRHHNVPRDDDDDD